Protein AF-I3R472-F1 (afdb_monomer)

Mean predicted aligned error: 6.34 Å

pLDDT: mean 91.61, std 9.15, range [43.94, 97.94]

Sequence (84 aa):
MSKKKRTIERNCVDCGKTIRSTVYEDGTYDGGHYFGEFTVPDEDSGGEYEKTGEWEGHDVVKWTGEELSYEYWECDNCYTSEEG

Organism: Haloferax mediterranei (strain ATCC 33500 / DSM 1411 / JCM 8866 / NBRC 14739 / NCIMB 2177 / R-4) (NCBI:txid523841)

Secondary structure (DSSP, 8-state):
-PPEEEEEEEE-TTT-PEEEEEEETTS-EESSEEEEEEEEE-GGGT--EEEEEEETTEEEEEE-S-EEEEEEEE-HHHHT----

Radius of gyration: 18.28 Å; Cα contacts (8 Å, |Δi|>4): 150; chains: 1; bounding box: 42×26×52 Å

Solvent-accessible surface area (backbone atoms only — not comparable to full-atom values): 5214 Å² total; per-residue (Å²): 132,77,57,81,64,49,76,48,79,48,51,13,71,86,79,61,49,77,30,63,24,43,33,30,72,85,71,52,72,48,57,54,47,80,79,52,72,50,74,43,80,32,79,88,58,72,44,51,76,44,77,77,49,72,55,97,91,38,77,37,64,43,77,69,38,51,66,44,78,45,78,46,34,30,36,66,66,66,70,67,58,85,78,133

Nearest PDB structures (foldseek):
  9djx-assembly1_B  TM=5.306E-01  e=4.571E+00  Homo sapiens
  8u16-assembly2_E  TM=5.160E-01  e=4.827E+00  Homo sapiens
  8ojh-assembly1_A  TM=5.248E-01  e=6.002E+00  Homo sapiens
  8oiz-assembly1_A  TM=5.238E-01  e=6.002E+00  Homo sapiens
  4tz4-assembly1_A  TM=6.170E-01  e=9.799E+00  Homo sapiens

Foldseek 3Di:
DFAFDDWDWDAAPPPRHIWIKTAGPVRDIDIWDWDDKDKDDPVVQVWDWDFPDDDPNHTDTDTPGDIDMDTHIHGPCVVPPPDD

Structure (mmCIF, N/CA/C/O backbone):
data_AF-I3R472-F1
#
_entry.id   AF-I3R472-F1
#
loop_
_atom_site.group_PDB
_atom_site.id
_atom_site.type_symbol
_atom_site.label_atom_id
_atom_site.label_alt_id
_atom_site.label_comp_id
_atom_site.label_asym_id
_atom_site.label_entity_id
_atom_site.label_seq_id
_atom_site.pdbx_PDB_ins_code
_atom_site.Cartn_x
_atom_site.Cartn_y
_atom_site.Cartn_z
_atom_site.occupancy
_atom_site.B_iso_or_equiv
_atom_site.auth_seq_id
_atom_site.auth_comp_id
_atom_site.auth_asym_id
_atom_site.auth_atom_id
_atom_site.pdbx_PDB_model_num
ATOM 1 N N . MET A 1 1 ? -14.725 -15.575 21.422 1.00 62.25 1 MET A N 1
ATOM 2 C CA . MET A 1 1 ? -14.154 -14.215 21.335 1.00 62.25 1 MET A CA 1
ATOM 3 C C . MET A 1 1 ? -12.647 -14.357 21.296 1.00 62.25 1 MET A C 1
ATOM 5 O O . MET A 1 1 ? -12.074 -14.815 22.279 1.00 62.25 1 MET A O 1
ATOM 9 N N . SER A 1 2 ? -12.034 -14.058 20.155 1.00 70.38 2 SER A N 1
ATOM 10 C CA . SER A 1 2 ? -10.582 -14.132 19.982 1.00 70.38 2 SER A CA 1
ATOM 11 C C . SER A 1 2 ? -9.914 -13.009 20.774 1.00 70.38 2 SER A C 1
ATOM 13 O O . SER A 1 2 ? -10.447 -11.901 20.871 1.00 70.38 2 SER A O 1
ATOM 15 N N . LYS A 1 3 ? -8.780 -13.293 21.420 1.00 81.50 3 LYS A N 1
ATOM 16 C CA . LYS A 1 3 ? -8.055 -12.278 22.191 1.00 81.50 3 LYS A CA 1
ATOM 17 C C . LYS A 1 3 ? -7.401 -11.288 21.226 1.00 81.50 3 LYS A C 1
ATOM 19 O O . LYS A 1 3 ? -6.920 -11.667 20.156 1.00 81.50 3 LYS A O 1
ATOM 24 N N . LYS A 1 4 ? -7.400 -10.009 21.604 1.00 81.00 4 LYS A N 1
ATOM 25 C CA . LYS A 1 4 ? -6.726 -8.954 20.839 1.00 81.00 4 LYS A CA 1
ATOM 26 C C . LYS A 1 4 ? -5.218 -9.193 20.886 1.00 81.00 4 LYS A C 1
ATOM 28 O O . LYS A 1 4 ? -4.666 -9.315 21.977 1.00 81.00 4 LYS A O 1
ATOM 33 N N . LYS A 1 5 ? -4.570 -9.227 19.719 1.00 88.62 5 LYS A N 1
ATOM 34 C CA . LYS A 1 5 ? -3.117 -9.394 19.598 1.00 88.62 5 LYS A CA 1
ATOM 35 C C . LYS A 1 5 ? -2.413 -8.043 19.540 1.00 88.62 5 LYS A C 1
ATOM 37 O O . LYS A 1 5 ? -1.475 -7.814 20.296 1.00 88.62 5 LYS A O 1
ATOM 42 N N . ARG A 1 6 ? -2.852 -7.155 18.643 1.00 92.88 6 ARG A N 1
ATOM 43 C CA . ARG A 1 6 ? -2.278 -5.810 18.457 1.00 92.88 6 ARG A CA 1
ATOM 44 C C . ARG A 1 6 ? -3.240 -4.872 17.731 1.00 92.88 6 ARG A C 1
ATOM 46 O O . ARG A 1 6 ? -4.166 -5.336 17.074 1.00 92.88 6 ARG A O 1
ATOM 53 N N . THR A 1 7 ? -2.956 -3.577 17.795 1.00 93.62 7 THR A N 1
ATOM 54 C CA . THR A 1 7 ? -3.574 -2.561 16.933 1.00 93.62 7 THR A CA 1
ATOM 55 C C . THR A 1 7 ? -2.553 -2.111 15.897 1.00 93.62 7 THR A C 1
ATOM 57 O O . THR A 1 7 ? -1.382 -1.930 16.235 1.00 93.62 7 THR A O 1
ATOM 60 N N . ILE A 1 8 ? -2.986 -1.948 14.652 1.00 93.94 8 ILE A N 1
ATOM 61 C CA . ILE A 1 8 ? -2.197 -1.346 13.579 1.00 93.94 8 ILE A CA 1
ATOM 62 C C . ILE A 1 8 ? -2.869 -0.054 13.117 1.00 93.94 8 ILE A C 1
ATOM 64 O O . ILE A 1 8 ? -4.095 0.063 13.141 1.00 93.94 8 ILE A O 1
ATOM 68 N N . GLU A 1 9 ? -2.051 0.916 12.719 1.00 95.44 9 GLU A N 1
ATOM 69 C CA . GLU A 1 9 ? -2.511 2.160 12.106 1.00 95.44 9 GLU A CA 1
ATOM 70 C C . GLU A 1 9 ? -2.047 2.189 10.651 1.00 95.44 9 GLU A C 1
ATOM 72 O O . GLU A 1 9 ? -0.888 1.886 10.348 1.00 95.44 9 GLU A O 1
ATOM 77 N N . ARG A 1 10 ? -2.970 2.509 9.749 1.00 94.50 10 ARG A N 1
ATOM 78 C CA . ARG A 1 10 ? -2.746 2.656 8.306 1.00 94.50 10 ARG A CA 1
ATOM 79 C C . ARG A 1 10 ? -3.430 3.927 7.832 1.00 94.50 10 ARG A C 1
ATOM 81 O O . ARG A 1 10 ? -4.245 4.485 8.557 1.00 94.50 10 ARG A O 1
ATOM 88 N N . ASN A 1 11 ? -3.115 4.391 6.632 1.00 95.31 11 ASN A N 1
ATOM 89 C CA . ASN A 1 11 ? -3.859 5.480 6.007 1.00 95.31 11 ASN A CA 1
ATOM 90 C C . ASN A 1 11 ? -4.692 4.908 4.865 1.00 95.31 11 ASN A C 1
ATOM 92 O O . ASN A 1 11 ? -4.210 4.053 4.129 1.00 95.31 11 ASN A O 1
ATOM 96 N N . CYS A 1 12 ? -5.934 5.372 4.744 1.00 94.44 12 CYS A N 1
ATOM 97 C CA . CYS A 1 12 ? -6.777 5.069 3.599 1.00 94.44 12 CYS A CA 1
ATOM 98 C C . CYS A 1 12 ? -6.099 5.596 2.336 1.00 94.44 12 CYS A C 1
ATOM 100 O O . CYS A 1 12 ? -5.787 6.786 2.274 1.00 94.44 12 CYS A O 1
ATOM 102 N N . VAL A 1 13 ? -5.880 4.727 1.353 1.00 94.25 13 VAL A N 1
ATOM 103 C CA . VAL A 1 13 ? -5.240 5.102 0.086 1.00 94.25 13 VAL A CA 1
ATOM 104 C C . VAL A 1 13 ? -6.098 6.107 -0.685 1.00 94.25 13 VAL A C 1
ATOM 106 O O . VAL A 1 13 ? -5.553 7.021 -1.294 1.00 94.25 13 VAL A O 1
ATOM 109 N N . ASP A 1 14 ? -7.425 5.997 -0.587 1.00 93.06 14 ASP A N 1
ATOM 110 C CA . ASP A 1 14 ? -8.362 6.872 -1.295 1.00 93.06 14 ASP A CA 1
ATOM 111 C C . ASP A 1 14 ? -8.490 8.272 -0.658 1.00 93.06 14 ASP A C 1
ATOM 113 O O . ASP A 1 14 ? -8.260 9.293 -1.304 1.00 93.06 14 ASP A O 1
ATOM 117 N N . CYS A 1 15 ? -8.804 8.351 0.643 1.00 94.31 15 CYS A N 1
ATOM 118 C CA . CYS A 1 15 ? -9.096 9.634 1.306 1.00 94.31 15 CYS A CA 1
ATOM 119 C C . CYS A 1 15 ? -8.044 10.111 2.322 1.00 94.31 15 CYS A C 1
ATOM 121 O O . CYS A 1 15 ? -8.247 11.132 2.984 1.00 94.31 15 CYS A O 1
ATOM 123 N N . GLY A 1 16 ? -6.958 9.362 2.530 1.00 94.00 16 GLY A N 1
ATOM 124 C CA . GLY A 1 16 ? -5.867 9.704 3.453 1.00 94.00 16 GLY A CA 1
ATOM 125 C C . GLY A 1 16 ? -6.199 9.609 4.947 1.00 94.00 16 GLY A C 1
ATOM 126 O O . GLY A 1 16 ? -5.321 9.807 5.785 1.00 94.00 16 GLY A O 1
ATOM 127 N N . LYS A 1 17 ? -7.449 9.305 5.324 1.00 95.12 17 LYS A N 1
ATOM 128 C CA . LYS A 1 17 ? -7.848 9.174 6.736 1.00 95.12 17 LYS A CA 1
ATOM 129 C C . LYS A 1 17 ? -7.121 8.012 7.406 1.00 95.12 17 LYS A C 1
ATOM 131 O O . LYS A 1 17 ? -7.022 6.928 6.835 1.00 95.12 17 LYS A O 1
ATOM 136 N N . THR A 1 18 ? -6.699 8.207 8.653 1.00 96.12 18 THR A N 1
ATOM 137 C CA . THR A 1 18 ? -6.101 7.134 9.452 1.00 96.12 18 THR A CA 1
ATOM 138 C C . THR A 1 18 ? -7.136 6.059 9.788 1.00 96.12 18 THR A C 1
ATOM 140 O O . THR A 1 18 ? -8.191 6.334 10.360 1.00 96.12 18 THR A O 1
ATOM 143 N N . ILE A 1 19 ? -6.796 4.824 9.451 1.00 95.38 19 ILE A N 1
ATOM 144 C CA . ILE A 1 19 ? -7.501 3.587 9.755 1.00 95.38 19 ILE A CA 1
ATOM 145 C C . ILE A 1 19 ? -6.833 2.964 10.978 1.00 95.38 19 ILE A C 1
ATOM 147 O O . ILE A 1 19 ? -5.609 2.837 11.037 1.00 95.38 19 ILE A O 1
ATOM 151 N N . ARG A 1 20 ? -7.645 2.555 11.951 1.00 95.19 20 ARG A N 1
ATOM 152 C CA . ARG A 1 20 ? -7.195 1.802 13.124 1.00 95.19 20 ARG A CA 1
ATOM 153 C C . ARG A 1 20 ? -7.781 0.407 13.066 1.00 95.19 20 ARG A C 1
ATOM 155 O O . ARG A 1 20 ? -8.987 0.263 13.240 1.00 95.19 20 ARG A O 1
ATOM 162 N N . SER A 1 21 ? -6.926 -0.592 12.883 1.00 91.62 21 SER A N 1
ATOM 163 C CA . SER A 1 21 ? -7.351 -1.987 12.783 1.00 91.62 21 SER A CA 1
ATOM 164 C C . SER A 1 21 ? -6.874 -2.788 13.990 1.00 91.62 21 SER A C 1
ATOM 166 O O . SER A 1 21 ? -5.701 -2.741 14.368 1.00 91.62 21 SER A O 1
ATOM 168 N N . THR A 1 22 ? -7.771 -3.548 14.611 1.00 94.19 22 THR A N 1
ATOM 169 C CA . THR A 1 22 ? -7.431 -4.528 15.647 1.00 94.19 22 THR A CA 1
ATOM 170 C C . THR A 1 22 ? -7.149 -5.864 14.979 1.00 94.19 22 THR A C 1
ATOM 172 O O . THR A 1 22 ? -8.030 -6.419 14.340 1.00 94.19 22 THR A O 1
ATOM 175 N N . VAL A 1 23 ? -5.950 -6.413 15.165 1.00 92.88 23 VAL A N 1
ATOM 176 C CA . VAL A 1 23 ? -5.599 -7.768 14.720 1.00 92.88 23 VAL A CA 1
ATOM 177 C C . VAL A 1 23 ? -5.740 -8.724 15.901 1.00 92.88 23 VAL A C 1
ATOM 179 O O . VAL A 1 23 ? -5.201 -8.473 16.988 1.00 92.88 23 VAL A O 1
ATOM 182 N N . TYR A 1 24 ? -6.455 -9.824 15.699 1.00 94.12 24 TYR A N 1
ATOM 183 C CA . TYR A 1 24 ? -6.697 -10.854 16.706 1.00 94.12 24 TYR A CA 1
ATOM 184 C C . TYR A 1 24 ? -5.670 -11.991 16.602 1.00 94.12 24 TYR A C 1
ATOM 186 O O . TYR A 1 24 ? -4.926 -12.108 15.628 1.00 94.12 24 TYR A O 1
ATOM 194 N N . GLU A 1 25 ? -5.572 -12.821 17.643 1.00 92.69 25 GLU A N 1
ATOM 195 C CA . GLU A 1 25 ? -4.610 -13.937 17.667 1.00 92.69 25 GLU A CA 1
ATOM 196 C C . GLU A 1 25 ? -4.859 -14.995 16.581 1.00 92.69 25 GLU A C 1
ATOM 198 O O . GLU A 1 25 ? -3.911 -15.638 16.137 1.00 92.69 25 GLU A O 1
ATOM 203 N N . ASP A 1 26 ? -6.104 -15.144 16.130 1.00 91.94 26 ASP A N 1
ATOM 204 C CA . ASP A 1 26 ? -6.518 -16.084 15.080 1.00 91.94 26 ASP A CA 1
ATOM 205 C C . ASP A 1 26 ? -6.264 -15.572 13.651 1.00 91.94 26 ASP A C 1
ATOM 207 O O . ASP A 1 26 ? -6.589 -16.259 12.687 1.00 91.94 26 ASP A O 1
ATOM 211 N N . GLY A 1 27 ? -5.675 -14.380 13.510 1.00 86.19 27 GLY A N 1
ATOM 212 C CA . GLY A 1 27 ? -5.367 -13.764 12.220 1.00 86.19 27 GLY A CA 1
ATOM 213 C C . GLY A 1 27 ? -6.521 -12.980 11.598 1.00 86.19 27 GLY A C 1
ATOM 214 O O . GLY A 1 27 ? -6.306 -12.315 10.588 1.00 86.19 27 GLY A O 1
ATOM 215 N N . THR A 1 28 ? -7.712 -12.989 12.203 1.00 91.38 28 THR A N 1
ATOM 216 C CA . THR A 1 28 ? -8.784 -12.068 11.807 1.00 91.38 28 THR A 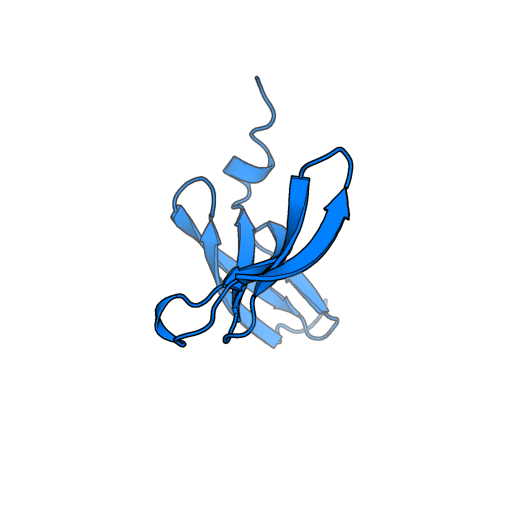CA 1
ATOM 217 C C . THR A 1 28 ? -8.437 -10.638 12.221 1.00 91.38 28 THR A C 1
ATOM 219 O O . THR A 1 28 ? -7.588 -10.406 13.095 1.00 91.38 28 THR A O 1
ATOM 222 N N . TYR A 1 29 ? -9.087 -9.659 11.599 1.00 92.31 29 TYR A N 1
ATOM 223 C CA . TYR A 1 29 ? -8.942 -8.258 11.967 1.00 92.31 29 TYR A CA 1
ATOM 224 C C . TYR A 1 29 ? -10.278 -7.514 11.888 1.00 92.31 29 TYR A C 1
ATOM 226 O O . TYR A 1 29 ? -11.216 -7.977 11.246 1.00 92.31 29 TYR A O 1
ATOM 234 N N . ASP A 1 30 ? -10.353 -6.385 12.589 1.00 90.94 30 ASP A N 1
ATOM 235 C CA . ASP A 1 30 ? -11.503 -5.477 12.640 1.00 90.94 30 ASP A CA 1
ATOM 236 C C . ASP A 1 30 ? -11.029 -4.037 12.421 1.00 90.94 30 ASP A C 1
ATOM 238 O O . ASP A 1 30 ? -10.057 -3.617 13.054 1.00 90.94 30 ASP A O 1
ATOM 242 N N . GLY A 1 31 ? -11.712 -3.301 11.543 1.00 89.25 31 GLY A N 1
ATOM 243 C CA . GLY A 1 31 ? -11.400 -1.924 11.151 1.00 89.25 31 GLY A CA 1
ATOM 244 C C . GLY A 1 31 ? -10.623 -1.830 9.833 1.00 89.25 31 GLY A C 1
AT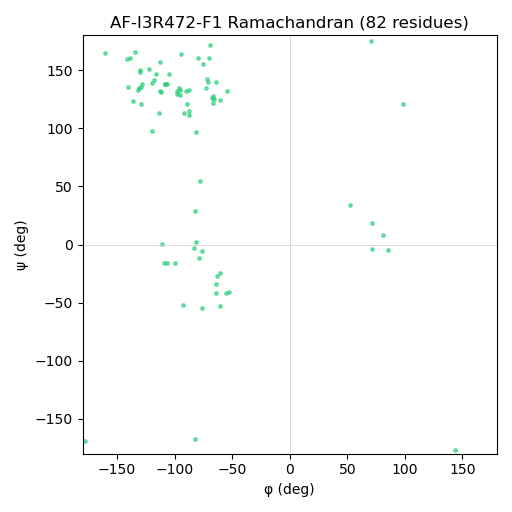OM 245 O O . GLY A 1 31 ? -9.509 -2.342 9.731 1.00 89.25 31 GLY A O 1
ATOM 246 N N . GLY A 1 32 ? -11.190 -1.121 8.851 1.00 92.50 32 GLY A N 1
ATOM 247 C CA . GLY A 1 32 ? -10.625 -0.962 7.504 1.00 92.50 32 GLY A CA 1
ATOM 248 C C . GLY A 1 32 ? -10.670 -2.227 6.645 1.00 92.50 32 GLY A C 1
ATOM 249 O O . GLY A 1 32 ? -11.044 -3.295 7.120 1.00 92.50 32 GLY A O 1
ATOM 250 N N . HIS A 1 33 ? -10.266 -2.091 5.382 1.00 94.44 33 HIS A N 1
ATOM 251 C CA . HIS A 1 33 ? -10.292 -3.154 4.372 1.00 94.44 33 HIS A CA 1
ATOM 252 C C . HIS A 1 33 ? -8.929 -3.262 3.699 1.00 94.44 33 HIS A C 1
ATOM 254 O O . HIS A 1 33 ? -8.443 -2.287 3.128 1.00 94.44 33 HIS A O 1
ATOM 260 N N . TYR A 1 34 ? -8.306 -4.436 3.798 1.00 94.06 34 TYR A N 1
ATOM 261 C CA . TYR A 1 34 ? -7.031 -4.748 3.154 1.00 94.06 34 TYR A CA 1
ATOM 262 C C . TYR A 1 34 ? -7.256 -5.446 1.813 1.00 94.06 34 TYR A C 1
ATOM 264 O O . TYR A 1 34 ? -7.939 -6.470 1.763 1.00 94.06 34 TYR A O 1
ATOM 272 N N . PHE A 1 35 ? -6.631 -4.935 0.752 1.00 94.00 35 PHE A N 1
ATOM 273 C CA . PHE A 1 35 ? -6.793 -5.464 -0.608 1.00 94.00 35 PHE A CA 1
ATOM 274 C C . PHE A 1 35 ? -5.559 -6.186 -1.141 1.00 94.00 35 PHE A C 1
ATOM 276 O O . PHE A 1 35 ? -5.655 -6.931 -2.114 1.00 94.00 35 PHE A O 1
ATOM 283 N N . GLY A 1 36 ? -4.404 -5.993 -0.512 1.00 93.19 36 GLY A N 1
ATOM 284 C CA . GLY A 1 36 ? -3.160 -6.597 -0.958 1.00 93.19 36 GLY A CA 1
ATOM 285 C C . GLY A 1 36 ? -1.963 -5.685 -0.766 1.00 93.19 36 GLY A C 1
ATOM 286 O O . GLY A 1 36 ? -2.058 -4.579 -0.235 1.00 93.19 36 GLY A O 1
ATOM 287 N N . GLU A 1 37 ? -0.830 -6.190 -1.220 1.00 94.94 37 GLU A N 1
ATOM 288 C CA . GLU A 1 37 ? 0.454 -5.512 -1.208 1.00 94.94 37 GLU A CA 1
ATOM 289 C C . GLU A 1 37 ? 0.912 -5.345 -2.655 1.00 94.94 37 GLU A C 1
ATOM 291 O O . GLU A 1 37 ? 0.702 -6.238 -3.482 1.00 94.94 37 GLU A O 1
ATOM 296 N N . PHE A 1 38 ? 1.517 -4.205 -2.963 1.00 93.50 38 PHE A N 1
ATOM 297 C CA . PHE A 1 38 ? 2.159 -3.964 -4.246 1.00 93.50 38 PHE A CA 1
ATOM 298 C C . PHE A 1 38 ? 3.565 -3.422 -4.028 1.00 93.50 38 PHE A C 1
ATOM 300 O O . PHE A 1 38 ? 3.840 -2.741 -3.037 1.00 93.50 38 PHE A O 1
ATOM 307 N N . THR A 1 39 ? 4.449 -3.728 -4.972 1.00 94.62 39 THR A N 1
ATOM 308 C CA . THR A 1 39 ? 5.804 -3.194 -4.993 1.00 94.62 39 THR A CA 1
ATOM 309 C C . THR A 1 39 ? 5.933 -2.116 -6.053 1.00 94.62 39 THR A C 1
ATOM 311 O O . THR A 1 39 ? 5.283 -2.159 -7.101 1.00 94.62 39 THR A O 1
ATOM 314 N N . VAL A 1 40 ? 6.770 -1.128 -5.768 1.00 94.06 40 VAL A N 1
ATOM 315 C CA . VAL A 1 40 ? 7.206 -0.126 -6.740 1.00 94.06 40 VAL A CA 1
ATOM 316 C C . VAL A 1 40 ? 8.727 -0.015 -6.691 1.00 94.06 40 VAL A C 1
ATOM 318 O O . VAL A 1 40 ? 9.313 -0.202 -5.625 1.00 94.06 40 VAL A O 1
ATOM 321 N N . PRO A 1 41 ? 9.382 0.297 -7.815 1.00 96.12 41 PRO A N 1
ATOM 322 C CA . PRO A 1 41 ? 10.814 0.570 -7.845 1.00 96.12 41 PRO A CA 1
ATOM 323 C C . PRO A 1 41 ? 11.219 1.672 -6.863 1.00 96.12 41 PRO A C 1
ATOM 325 O O . PRO A 1 41 ? 10.603 2.738 -6.842 1.00 96.12 41 PRO A O 1
ATOM 328 N N . ASP A 1 42 ? 12.263 1.425 -6.074 1.00 96.19 42 ASP A N 1
ATOM 329 C CA . ASP A 1 42 ? 12.928 2.463 -5.293 1.00 96.19 42 ASP A CA 1
ATOM 330 C C . ASP A 1 42 ? 13.913 3.217 -6.193 1.00 96.19 42 ASP A C 1
ATOM 332 O O . ASP A 1 42 ? 15.034 2.754 -6.417 1.00 96.19 42 ASP A O 1
ATOM 336 N N . GLU A 1 43 ? 13.513 4.363 -6.741 1.00 90.94 43 GLU A N 1
ATOM 337 C CA . GLU A 1 43 ? 14.360 5.146 -7.654 1.00 90.94 43 GLU A CA 1
ATOM 338 C C . GLU A 1 43 ? 15.676 5.610 -6.997 1.00 90.94 43 GLU A C 1
ATOM 340 O O . GLU A 1 43 ? 16.681 5.787 -7.690 1.00 90.94 43 GLU A O 1
ATOM 345 N N . ASP A 1 44 ? 15.711 5.727 -5.664 1.00 93.94 44 ASP A N 1
ATOM 346 C CA . ASP A 1 44 ? 16.911 6.100 -4.908 1.00 93.94 44 ASP A CA 1
ATOM 347 C C . ASP A 1 44 ? 17.892 4.925 -4.720 1.00 93.94 44 ASP A C 1
ATOM 349 O O . ASP A 1 44 ? 19.055 5.135 -4.362 1.00 93.94 44 ASP A O 1
ATOM 353 N N . SER A 1 45 ? 17.472 3.688 -5.020 1.00 92.69 45 SER A N 1
ATOM 354 C CA . SER A 1 45 ? 18.322 2.488 -4.923 1.00 92.69 45 SER A CA 1
ATOM 355 C C . SER A 1 45 ? 19.337 2.350 -6.066 1.00 92.69 45 SER A C 1
ATOM 3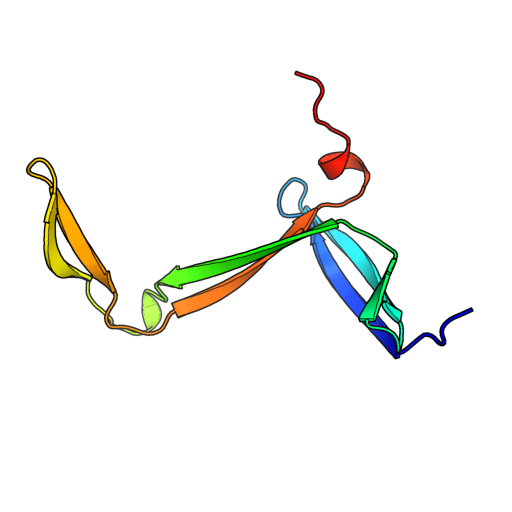57 O O . SER A 1 45 ? 20.181 1.452 -6.049 1.00 92.69 45 SER A O 1
ATOM 359 N N . GLY A 1 46 ? 19.284 3.239 -7.065 1.00 92.00 46 GLY A N 1
ATOM 360 C CA . GLY A 1 46 ? 20.223 3.258 -8.190 1.00 92.00 46 GLY A CA 1
ATOM 361 C C . GLY A 1 46 ? 20.052 2.105 -9.185 1.00 92.00 46 GLY A C 1
ATOM 362 O O . GLY A 1 46 ? 20.981 1.821 -9.940 1.00 92.00 46 GLY A O 1
ATOM 363 N N . GLY A 1 47 ? 18.898 1.433 -9.178 1.00 93.38 47 GLY A N 1
ATOM 364 C CA . GLY A 1 47 ? 18.543 0.427 -10.176 1.00 93.38 47 GLY A CA 1
ATOM 365 C C . GLY A 1 47 ? 18.280 1.007 -11.566 1.00 93.38 47 GLY A C 1
ATOM 366 O O . GLY A 1 47 ? 18.188 2.218 -11.773 1.00 93.38 47 GLY A O 1
ATOM 367 N N . GLU A 1 48 ? 18.119 0.112 -12.532 1.00 95.50 48 GLU A N 1
ATOM 368 C CA . GLU A 1 48 ? 17.742 0.441 -13.903 1.00 95.50 48 GLU A CA 1
ATOM 369 C C . GLU A 1 48 ? 16.718 -0.562 -14.448 1.00 95.50 48 GLU A C 1
ATOM 371 O O . GLU A 1 48 ? 16.546 -1.664 -13.921 1.00 95.50 48 GLU A O 1
ATOM 376 N N . TYR A 1 49 ? 16.001 -0.167 -15.501 1.00 95.75 49 TYR A N 1
ATOM 377 C CA . TYR A 1 49 ? 15.105 -1.067 -16.219 1.00 95.75 49 TYR A CA 1
ATOM 378 C C . TYR A 1 49 ? 15.877 -1.806 -17.308 1.00 95.75 49 TYR A C 1
ATOM 380 O O . TYR A 1 49 ? 16.254 -1.218 -18.322 1.00 95.75 49 TYR A O 1
ATOM 388 N N . GLU A 1 50 ? 16.056 -3.111 -17.133 1.00 96.94 50 GLU A N 1
ATOM 389 C CA . GLU A 1 50 ? 16.679 -3.970 -18.136 1.00 96.94 50 GLU A CA 1
ATOM 390 C C . GLU A 1 50 ? 15.620 -4.653 -19.006 1.00 96.94 50 GLU A C 1
ATOM 392 O O . GLU A 1 50 ? 14.654 -5.235 -18.500 1.00 96.94 50 GLU A O 1
ATOM 397 N N . LYS A 1 51 ? 15.807 -4.628 -20.333 1.00 97.19 51 LYS A N 1
AT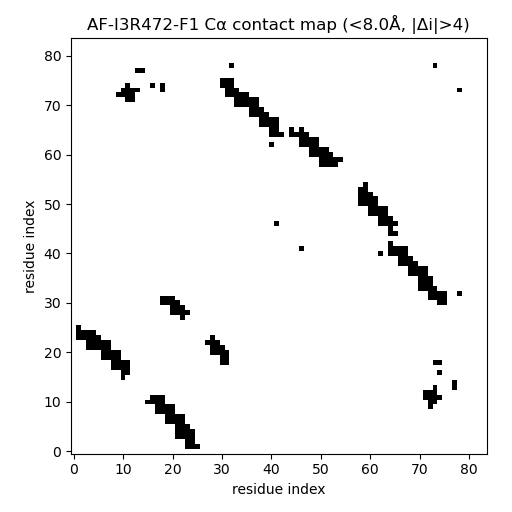OM 398 C CA . LYS A 1 51 ? 14.957 -5.380 -21.268 1.00 97.19 51 LYS A CA 1
ATOM 399 C C . LYS A 1 51 ? 15.161 -6.881 -21.054 1.00 97.19 51 LYS A C 1
ATOM 401 O O . LYS A 1 51 ? 16.254 -7.409 -21.227 1.00 97.19 51 LYS A O 1
ATOM 406 N N . THR A 1 52 ? 14.075 -7.576 -20.743 1.00 97.50 52 THR A N 1
ATOM 407 C CA . THR A 1 52 ? 14.017 -9.036 -20.563 1.00 97.50 52 THR A CA 1
ATOM 408 C C . THR A 1 52 ? 13.314 -9.749 -21.716 1.00 97.50 52 THR A C 1
ATOM 410 O O . THR A 1 52 ? 13.464 -10.958 -21.881 1.00 97.50 52 THR A O 1
ATOM 413 N N . GLY A 1 53 ? 12.577 -9.010 -22.546 1.00 97.38 53 GLY A N 1
ATOM 414 C CA . GLY A 1 53 ? 11.876 -9.552 -23.701 1.00 97.38 53 GLY A CA 1
ATOM 415 C C . GLY A 1 53 ? 11.161 -8.473 -24.501 1.00 97.38 53 GLY A C 1
ATOM 416 O O . GLY A 1 53 ? 11.366 -7.281 -24.288 1.00 97.38 53 GLY A O 1
ATOM 417 N N . GLU A 1 54 ? 10.316 -8.902 -25.427 1.00 97.94 54 GLU A N 1
ATOM 418 C CA . GLU A 1 54 ? 9.470 -8.030 -26.234 1.00 97.94 54 GLU A CA 1
ATOM 419 C C . GLU A 1 54 ? 8.099 -8.687 -26.399 1.00 97.94 54 GLU A C 1
ATOM 421 O O . GLU A 1 54 ? 8.014 -9.892 -26.650 1.00 97.94 54 GLU A O 1
ATOM 426 N N . TRP A 1 55 ? 7.031 -7.908 -26.247 1.00 96.38 55 TRP A N 1
ATOM 427 C CA . TRP A 1 55 ? 5.659 -8.359 -26.435 1.00 96.38 55 TRP A CA 1
ATOM 428 C C . TRP A 1 55 ? 4.877 -7.319 -27.236 1.00 96.38 55 TRP A C 1
ATOM 430 O O . TRP A 1 55 ? 4.850 -6.148 -26.879 1.00 96.38 55 TRP A O 1
ATOM 440 N N . GLU A 1 56 ? 4.298 -7.745 -28.361 1.00 96.56 56 GLU A N 1
ATOM 441 C CA . GLU A 1 56 ? 3.540 -6.881 -29.285 1.00 96.56 56 GLU A CA 1
ATOM 442 C C . GLU A 1 56 ? 4.296 -5.610 -29.732 1.00 96.56 56 GLU A C 1
ATOM 4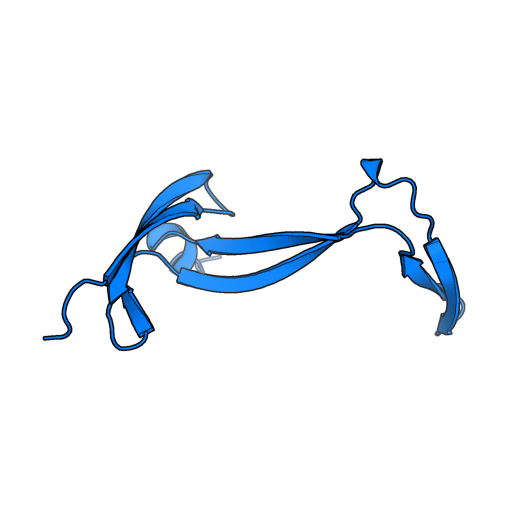44 O O . GLU A 1 56 ? 3.701 -4.563 -29.964 1.00 96.56 56 GLU A O 1
ATOM 449 N N . GLY A 1 57 ? 5.624 -5.702 -29.877 1.00 96.38 57 GLY A N 1
ATOM 450 C CA . GLY A 1 57 ? 6.481 -4.570 -30.253 1.00 96.38 57 GLY A CA 1
ATOM 451 C C . GLY A 1 57 ? 6.844 -3.631 -29.096 1.00 96.38 57 GLY A C 1
ATOM 452 O O . GLY A 1 57 ? 7.447 -2.586 -29.335 1.00 96.38 57 GLY A O 1
ATOM 453 N N . HIS A 1 58 ? 6.505 -3.995 -27.857 1.00 96.38 58 HIS A N 1
ATOM 454 C CA . HIS A 1 58 ? 6.874 -3.274 -26.643 1.00 96.38 58 HIS A CA 1
ATOM 455 C C . HIS A 1 58 ? 7.932 -4.035 -25.844 1.00 96.38 58 HIS A C 1
ATOM 457 O O . HIS A 1 58 ? 7.840 -5.251 -25.669 1.00 96.38 58 HIS A O 1
ATOM 463 N N . ASP A 1 59 ? 8.920 -3.313 -25.320 1.00 97.81 59 ASP A N 1
ATOM 464 C CA . ASP A 1 59 ? 9.945 -3.889 -24.455 1.00 97.81 59 ASP A CA 1
ATOM 465 C C . ASP A 1 59 ? 9.329 -4.367 -23.135 1.00 97.81 59 ASP A C 1
ATOM 467 O O . ASP A 1 59 ? 8.695 -3.604 -22.407 1.00 97.81 59 ASP A O 1
ATOM 471 N N . VAL A 1 60 ? 9.548 -5.640 -22.807 1.00 97.19 60 VAL A N 1
ATOM 472 C CA . VAL A 1 60 ? 9.251 -6.189 -21.483 1.00 97.19 60 VAL A CA 1
ATOM 473 C C . VAL A 1 60 ? 10.481 -5.957 -20.623 1.00 97.19 60 VAL A C 1
ATOM 475 O O . VAL A 1 60 ? 11.543 -6.520 -20.896 1.00 97.19 60 VAL A O 1
ATOM 478 N N . VAL A 1 61 ? 10.355 -5.127 -19.593 1.00 96.62 61 VAL A N 1
ATOM 479 C CA . VAL A 1 61 ? 11.475 -4.713 -18.739 1.00 96.62 61 VAL A CA 1
ATOM 480 C C . VAL A 1 61 ? 11.347 -5.253 -17.320 1.00 96.62 61 VAL A C 1
ATOM 482 O O . VAL A 1 61 ? 10.251 -5.568 -16.858 1.00 96.62 61 VAL A O 1
ATOM 485 N N . LYS A 1 62 ? 12.478 -5.341 -16.621 1.00 95.50 62 LYS A N 1
ATOM 486 C CA . LYS A 1 62 ? 12.551 -5.652 -15.194 1.00 95.50 62 LYS A CA 1
ATOM 487 C C . LYS A 1 62 ? 13.426 -4.620 -14.486 1.00 95.50 62 LYS A C 1
ATOM 489 O O . LYS A 1 62 ? 14.495 -4.288 -14.986 1.00 95.50 62 LYS A O 1
ATOM 494 N N . TRP A 1 63 ? 12.975 -4.142 -13.329 1.00 96.75 63 TRP A N 1
ATOM 495 C CA . TRP A 1 63 ? 13.772 -3.297 -12.441 1.00 96.75 63 TRP A CA 1
ATOM 496 C C . TRP A 1 63 ? 14.862 -4.118 -11.737 1.00 96.75 63 TRP A C 1
ATOM 498 O O . TRP A 1 63 ? 1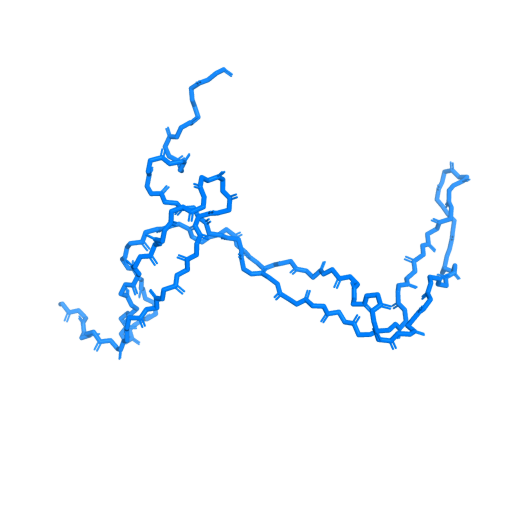4.594 -5.224 -11.258 1.00 96.75 63 TRP A O 1
ATOM 508 N N . THR A 1 64 ? 16.089 -3.601 -11.696 1.00 96.25 64 THR A N 1
ATOM 509 C CA . THR A 1 64 ? 17.250 -4.281 -11.088 1.00 96.25 64 THR A CA 1
ATOM 510 C C . THR A 1 64 ? 17.595 -3.801 -9.683 1.00 96.25 64 THR A C 1
ATOM 512 O O . THR A 1 64 ? 18.359 -4.474 -8.991 1.00 96.25 64 THR A O 1
ATOM 515 N N . GLY A 1 65 ? 17.062 -2.647 -9.279 1.00 95.19 65 GLY A N 1
ATOM 516 C CA . GLY A 1 65 ? 17.285 -2.066 -7.960 1.00 95.19 65 GLY A CA 1
ATOM 517 C C . GLY A 1 65 ? 16.381 -2.665 -6.888 1.00 95.19 65 GLY A C 1
ATOM 518 O O . GLY A 1 65 ? 15.714 -3.683 -7.086 1.00 95.19 65 GLY A O 1
ATOM 519 N N . GLU A 1 66 ? 16.345 -1.999 -5.740 1.00 96.75 66 GLU A N 1
ATOM 520 C CA . GLU A 1 66 ? 15.445 -2.355 -4.648 1.00 96.75 66 GLU A CA 1
A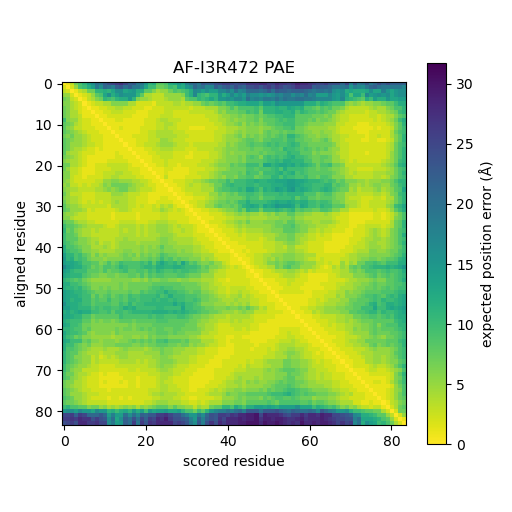TOM 521 C C . GLU A 1 66 ? 14.010 -1.920 -4.973 1.00 96.75 66 GLU A C 1
ATOM 523 O O . GLU A 1 66 ? 13.773 -1.015 -5.778 1.00 96.75 66 GLU A O 1
ATOM 528 N N . GLU A 1 67 ? 13.041 -2.593 -4.361 1.00 96.56 67 GLU A N 1
ATOM 529 C CA . GLU A 1 67 ? 11.624 -2.273 -4.494 1.00 96.56 67 GLU A CA 1
ATOM 530 C C . GLU A 1 67 ? 11.047 -1.916 -3.122 1.00 96.56 67 GLU A C 1
ATOM 532 O O . GLU A 1 67 ? 11.327 -2.571 -2.114 1.00 96.56 67 GLU A O 1
ATOM 537 N N . LEU A 1 68 ? 10.204 -0.891 -3.092 1.00 95.44 68 LEU A N 1
ATOM 538 C CA . LEU A 1 68 ? 9.435 -0.491 -1.926 1.00 95.44 68 LEU A CA 1
ATOM 539 C C . LEU A 1 68 ? 8.097 -1.224 -1.925 1.00 95.44 68 LEU A C 1
ATOM 541 O O . LEU A 1 68 ? 7.386 -1.237 -2.929 1.00 95.44 68 LEU A O 1
ATOM 545 N N . SER A 1 69 ? 7.748 -1.804 -0.780 1.00 94.62 69 SER A N 1
ATOM 546 C CA . SER A 1 69 ? 6.467 -2.475 -0.575 1.00 94.62 69 SER A CA 1
ATOM 547 C C . SER A 1 69 ? 5.454 -1.551 0.100 1.00 94.62 69 SER A C 1
ATOM 549 O O . SER A 1 69 ? 5.763 -0.894 1.100 1.00 94.62 69 SER A O 1
ATOM 551 N N . TYR A 1 70 ? 4.230 -1.545 -0.425 1.00 93.06 70 TYR A N 1
ATOM 552 C CA . TYR A 1 70 ? 3.108 -0.784 0.100 1.00 93.06 70 TYR A CA 1
ATOM 553 C C . TYR A 1 70 ? 1.871 -1.663 0.251 1.00 93.06 70 TYR A C 1
ATOM 555 O O . TYR A 1 70 ? 1.477 -2.398 -0.652 1.00 93.06 70 TYR A O 1
ATOM 563 N N . GLU A 1 71 ? 1.210 -1.531 1.398 1.00 94.62 71 GLU A N 1
ATOM 564 C CA . GLU A 1 71 ? -0.082 -2.161 1.644 1.00 94.62 71 GLU A CA 1
ATOM 565 C C . GLU A 1 71 ? -1.223 -1.259 1.152 1.00 94.62 71 GLU A C 1
ATOM 567 O O . GLU A 1 71 ? -1.278 -0.076 1.498 1.00 94.62 71 GLU A O 1
ATOM 572 N N . TYR A 1 72 ? -2.181 -1.829 0.422 1.00 94.69 72 TYR A N 1
ATOM 573 C CA . TYR A 1 72 ? -3.391 -1.134 -0.005 1.00 94.69 72 TYR A CA 1
ATOM 574 C C . TYR A 1 72 ? -4.515 -1.327 1.020 1.00 94.69 72 TYR A C 1
ATOM 576 O O . TYR A 1 72 ? -5.028 -2.436 1.210 1.00 94.69 72 TYR A O 1
ATOM 584 N N . TRP A 1 73 ? -4.895 -0.228 1.674 1.00 95.50 73 TRP A N 1
ATOM 585 C CA . TRP A 1 73 ? -5.930 -0.187 2.706 1.00 95.50 73 TRP A CA 1
ATOM 586 C C . TRP A 1 73 ? -6.968 0.897 2.415 1.00 95.50 73 TRP A C 1
ATOM 588 O O . TRP A 1 73 ? -6.606 2.036 2.118 1.00 95.50 73 TRP A O 1
ATOM 598 N N . GLU A 1 74 ? -8.247 0.592 2.630 1.00 95.25 74 GLU A N 1
ATOM 599 C CA . GLU A 1 74 ? -9.330 1.582 2.604 1.00 95.25 74 GLU A CA 1
ATOM 600 C C . GLU A 1 74 ? -10.112 1.630 3.915 1.00 95.25 74 GLU A C 1
ATOM 602 O O . GLU A 1 74 ? -10.207 0.653 4.661 1.00 95.25 74 GLU A O 1
ATOM 607 N N . CYS A 1 75 ? -10.669 2.801 4.225 1.00 94.50 75 CYS A N 1
ATOM 608 C CA . CYS A 1 75 ? -11.608 2.941 5.332 1.00 94.50 75 CYS A CA 1
ATOM 609 C C . CYS A 1 75 ? -13.000 2.460 4.907 1.00 94.50 75 CYS A C 1
ATOM 611 O O . CYS A 1 75 ? -13.304 2.438 3.718 1.00 94.50 75 CYS A O 1
ATOM 613 N N . ASP A 1 76 ? -13.864 2.144 5.876 1.00 92.56 76 ASP A N 1
ATOM 614 C CA . ASP A 1 76 ? -15.204 1.611 5.592 1.00 92.56 76 ASP A CA 1
ATOM 615 C C . ASP A 1 76 ? -16.000 2.482 4.620 1.00 92.56 76 ASP A C 1
ATOM 617 O O . ASP A 1 76 ? -16.638 1.965 3.714 1.00 92.56 76 ASP A O 1
ATOM 621 N N . ASN A 1 77 ? -15.913 3.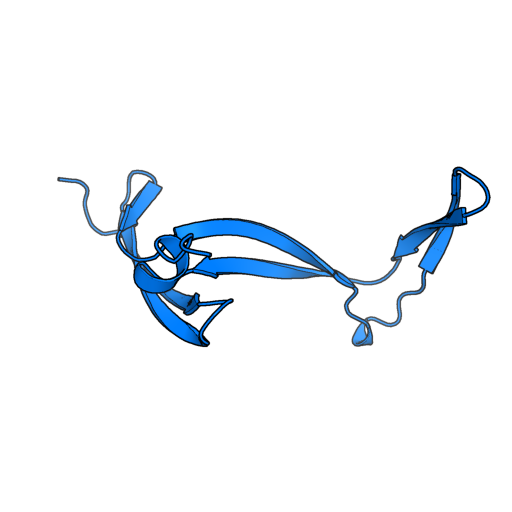809 4.763 1.00 92.12 77 ASN A N 1
ATOM 622 C CA . ASN A 1 77 ? -16.612 4.725 3.870 1.00 92.12 77 ASN A CA 1
ATOM 623 C C . ASN A 1 77 ? -16.155 4.548 2.416 1.00 92.12 77 ASN A C 1
ATOM 625 O O . ASN A 1 77 ? -17.001 4.330 1.558 1.00 92.12 77 ASN A O 1
ATOM 629 N N . CYS A 1 78 ? -14.845 4.614 2.155 1.00 92.62 78 CYS A N 1
ATOM 630 C CA . CYS A 1 78 ? -14.278 4.492 0.806 1.00 92.62 78 CYS A CA 1
ATOM 631 C C . CYS A 1 78 ? -14.531 3.105 0.209 1.00 92.62 78 CYS A C 1
ATOM 633 O O . CYS A 1 78 ? -15.015 3.033 -0.912 1.00 92.62 78 CYS A O 1
ATOM 635 N N . TYR A 1 79 ? -14.373 2.045 1.008 1.00 90.44 79 TYR A N 1
ATOM 636 C CA . TYR A 1 79 ? -14.695 0.676 0.597 1.00 90.44 79 TYR A CA 1
ATOM 637 C C . TYR A 1 79 ? -16.143 0.538 0.114 1.00 90.44 79 TYR A C 1
ATOM 639 O O . TYR A 1 79 ? -16.428 -0.123 -0.877 1.00 90.44 79 TYR A O 1
ATOM 647 N N . THR A 1 80 ? -17.082 1.183 0.810 1.00 87.56 80 THR A N 1
ATOM 648 C CA . THR A 1 80 ? -18.503 1.152 0.432 1.00 87.56 80 THR A CA 1
ATOM 649 C C . THR A 1 80 ? -18.886 2.160 -0.653 1.00 87.56 80 THR A C 1
ATOM 651 O O . THR A 1 80 ? -20.041 2.175 -1.066 1.00 87.56 80 THR A O 1
ATOM 654 N N . SER A 1 81 ? -17.961 3.010 -1.112 1.00 77.19 81 SER A N 1
ATOM 655 C CA . SER A 1 81 ? -18.241 4.113 -2.044 1.00 77.19 81 SER A CA 1
ATOM 656 C C . SER A 1 81 ? -18.304 3.688 -3.521 1.00 77.19 81 SER A C 1
ATOM 658 O O . SER A 1 81 ? -18.048 4.513 -4.393 1.00 77.19 81 SER A O 1
ATOM 660 N N . GLU A 1 82 ? -18.683 2.447 -3.840 1.00 63.88 82 GLU A N 1
ATOM 661 C CA . GLU A 1 82 ? -19.001 2.036 -5.220 1.00 63.88 82 GLU A CA 1
ATOM 662 C C . GLU A 1 82 ? -20.407 2.505 -5.658 1.00 63.88 82 GLU A C 1
ATOM 664 O O . GLU A 1 82 ? -21.236 1.711 -6.100 1.00 63.88 82 GLU A O 1
ATOM 669 N N . GLU A 1 83 ? -20.694 3.808 -5.562 1.00 55.09 83 GLU A N 1
ATOM 670 C CA . GLU A 1 83 ? -21.836 4.412 -6.261 1.00 55.09 83 GLU A CA 1
ATOM 671 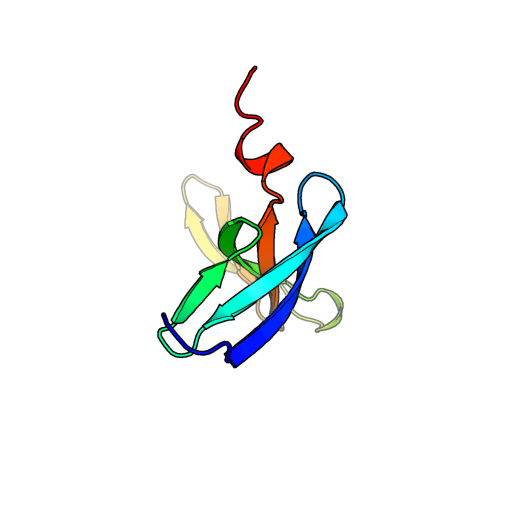C C . GLU A 1 83 ? -21.355 5.506 -7.222 1.00 55.09 83 GLU A C 1
ATOM 673 O O . GLU A 1 83 ? -21.114 6.654 -6.838 1.00 55.09 83 GLU A O 1
ATOM 678 N N . GLY A 1 84 ? -21.236 5.110 -8.493 1.00 43.94 84 GLY A N 1
ATOM 679 C CA . GLY A 1 84 ? -21.010 5.960 -9.660 1.00 43.94 84 GLY A CA 1
ATOM 680 C C . GLY A 1 84 ? -21.198 5.192 -10.959 1.00 43.94 84 GLY A C 1
ATOM 681 O O . GLY A 1 84 ? -20.186 4.653 -11.452 1.00 43.94 84 GLY A O 1
#